Protein AF-A0A6P0IPW3-F1 (afdb_monomer_lite)

Secondary structure (DSSP, 8-state):
-PPPPTTSHHHHHHHHSSGGGHHHHHHHHHHHHSTT------EEEE--EE--SSTTSPPEE-SEEEEETTS-EEEE---SS--THHHHHHHHHHHHHHHTTSPTT--GGG-

pLDDT: mean 90.12, std 5.17, range [70.31, 96.38]

Sequence (111 aa):
MKFISPKTDFAFKKIFASQESKPILISFLNALVYHNQPLIEDLEIIDPYQSSPLPILKDSFLDVKAKLKDGSLVIIEMQVLQVESFARRVLYNAAKAYSLQLGKGEGYRYL

Foldseek 3Di:
DDDDDCLDLVNVLVCCQDQVNFVVNQQVCCVPVVVVDNPQPGKDWDFQWQDDPDPVDDTDGASTWIATPVRDIDTDHRDDDDDPCPVVVVVVSVVSVVVVQDDPPDDPVSD

Structure (mmCIF, N/CA/C/O backbone):
data_AF-A0A6P0IPW3-F1
#
_entry.id   AF-A0A6P0IPW3-F1
#
loop_
_atom_site.group_PDB
_atom_site.id
_atom_site.type_symbol
_atom_site.label_atom_id
_atom_site.label_alt_id
_atom_site.label_comp_id
_atom_site.label_asym_id
_atom_site.label_entity_id
_atom_site.label_seq_id
_atom_site.pdbx_PDB_ins_code
_atom_site.Cartn_x
_atom_site.Cartn_y
_atom_site.Cartn_z
_atom_site.occupancy
_atom_site.B_iso_or_equiv
_atom_site.auth_seq_id
_atom_site.auth_comp_id
_atom_site.auth_asym_id
_atom_site.auth_atom_id
_atom_site.pdbx_PDB_model_num
ATOM 1 N N . MET A 1 1 ? 15.055 11.498 -25.717 1.00 70.31 1 MET A N 1
ATOM 2 C CA . MET A 1 1 ? 15.130 11.535 -24.235 1.00 70.31 1 MET A CA 1
ATOM 3 C C . MET A 1 1 ? 14.995 10.112 -23.708 1.00 70.31 1 MET A C 1
ATOM 5 O O . MET A 1 1 ? 14.255 9.346 -24.312 1.00 70.31 1 MET A O 1
ATOM 9 N N . LYS A 1 2 ? 15.716 9.734 -22.643 1.00 85.25 2 LYS A N 1
ATOM 10 C CA . LYS A 1 2 ? 15.535 8.438 -21.964 1.00 85.25 2 LYS A CA 1
ATOM 11 C C . LYS A 1 2 ? 14.701 8.662 -20.705 1.00 85.25 2 LYS A C 1
ATOM 13 O O . LYS A 1 2 ? 15.091 9.468 -19.867 1.00 85.25 2 LYS A O 1
ATOM 18 N N . PHE A 1 3 ? 13.573 7.968 -20.593 1.00 88.88 3 PHE A N 1
ATOM 19 C CA . PHE A 1 3 ? 12.724 7.991 -19.402 1.00 88.88 3 PHE A CA 1
ATOM 20 C C . PHE A 1 3 ? 13.053 6.811 -18.490 1.00 88.88 3 PHE A C 1
ATOM 22 O O . PHE A 1 3 ? 13.454 5.744 -18.962 1.00 88.88 3 PHE A O 1
ATOM 29 N N . ILE A 1 4 ? 12.869 7.000 -17.185 1.00 90.88 4 ILE A N 1
ATOM 30 C CA . ILE A 1 4 ? 12.903 5.898 -16.226 1.00 90.88 4 ILE A CA 1
ATOM 31 C C . ILE A 1 4 ? 11.608 5.088 -16.338 1.00 90.88 4 ILE A C 1
ATOM 33 O O . ILE A 1 4 ? 10.525 5.645 -16.511 1.00 90.88 4 ILE A O 1
ATOM 37 N N . SER A 1 5 ? 11.711 3.763 -16.249 1.00 91.38 5 SER A N 1
ATOM 38 C CA . SER A 1 5 ? 10.527 2.905 -16.240 1.00 91.38 5 SER A CA 1
ATOM 39 C C . SER A 1 5 ? 9.759 3.076 -14.920 1.00 91.38 5 SER A C 1
ATOM 41 O O . SER A 1 5 ? 10.376 2.941 -13.858 1.00 91.38 5 SER A O 1
ATOM 43 N N . PRO A 1 6 ? 8.426 3.283 -14.949 1.00 91.38 6 PRO A N 1
ATOM 44 C CA . PRO A 1 6 ? 7.599 3.397 -13.742 1.00 91.38 6 PRO A CA 1
ATOM 45 C C . PRO A 1 6 ? 7.519 2.089 -12.942 1.00 91.38 6 PRO A C 1
ATOM 47 O O . PRO A 1 6 ? 7.052 2.091 -11.813 1.00 91.38 6 PRO A O 1
ATOM 50 N N . LYS A 1 7 ? 7.984 0.969 -13.514 1.00 91.19 7 LYS A N 1
ATOM 51 C CA . LYS A 1 7 ? 8.081 -0.330 -12.833 1.00 91.19 7 LYS A CA 1
ATOM 52 C C . LYS A 1 7 ? 9.299 -0.434 -11.910 1.00 91.19 7 LYS A C 1
ATOM 54 O O . LYS A 1 7 ? 9.431 -1.411 -11.186 1.00 91.19 7 LYS A O 1
ATOM 59 N N . THR A 1 8 ? 10.226 0.522 -11.978 1.00 91.19 8 THR A N 1
ATOM 60 C CA . THR A 1 8 ? 11.354 0.574 -11.040 1.00 91.19 8 THR A CA 1
ATOM 61 C C . THR A 1 8 ? 10.886 1.088 -9.686 1.00 91.19 8 THR A C 1
ATOM 63 O O . THR A 1 8 ? 10.040 1.975 -9.630 1.00 91.19 8 THR A O 1
ATOM 66 N N . ASP A 1 9 ? 11.478 0.564 -8.612 1.00 87.25 9 ASP A N 1
ATOM 67 C CA . ASP A 1 9 ? 11.148 0.926 -7.227 1.00 87.25 9 ASP A CA 1
ATOM 68 C C . ASP A 1 9 ? 11.108 2.450 -7.012 1.00 87.25 9 ASP A C 1
ATOM 70 O O . ASP A 1 9 ? 10.100 3.014 -6.588 1.00 87.25 9 ASP A O 1
ATOM 74 N N . PHE A 1 10 ? 12.179 3.133 -7.423 1.00 89.44 10 PHE A N 1
ATOM 75 C CA . PHE A 1 10 ? 12.309 4.580 -7.287 1.00 89.44 10 PHE A CA 1
ATOM 76 C C . PHE A 1 10 ? 11.227 5.350 -8.054 1.00 89.44 10 PHE A C 1
ATOM 78 O O . PHE A 1 10 ? 10.599 6.253 -7.500 1.00 89.44 10 PHE A O 1
ATOM 85 N N . ALA A 1 11 ? 10.998 5.012 -9.328 1.00 92.75 11 ALA A N 1
ATOM 86 C CA . ALA A 1 11 ? 10.012 5.719 -10.140 1.00 92.75 11 ALA A CA 1
ATOM 87 C C . ALA A 1 11 ? 8.591 5.468 -9.634 1.00 92.75 11 ALA A C 1
ATOM 89 O O . ALA A 1 11 ? 7.805 6.408 -9.555 1.00 92.75 11 ALA A O 1
ATOM 90 N N . PHE A 1 12 ? 8.283 4.228 -9.249 1.00 93.94 12 PHE A N 1
ATOM 91 C CA . PHE A 1 12 ? 6.986 3.868 -8.693 1.00 93.94 12 PHE A CA 1
ATOM 92 C C . PHE A 1 12 ? 6.685 4.694 -7.440 1.00 93.94 12 PHE A C 1
ATOM 94 O O . PHE A 1 12 ? 5.673 5.394 -7.388 1.00 93.94 12 PHE A O 1
ATOM 101 N N . LYS A 1 13 ? 7.615 4.714 -6.477 1.00 92.06 13 LYS A N 1
ATOM 102 C CA . LYS A 1 13 ? 7.480 5.516 -5.253 1.00 92.06 13 LYS A CA 1
ATOM 103 C C . LYS A 1 13 ? 7.364 7.005 -5.553 1.00 92.06 13 LYS A C 1
ATOM 105 O O . LYS A 1 13 ? 6.522 7.684 -4.977 1.00 92.06 13 LYS A O 1
ATOM 110 N N . LYS A 1 14 ? 8.146 7.529 -6.499 1.00 91.50 14 LYS A N 1
ATOM 111 C CA . LYS A 1 14 ? 8.066 8.947 -6.874 1.00 91.50 14 LYS A CA 1
ATOM 112 C C . LYS A 1 14 ? 6.706 9.322 -7.471 1.00 91.50 14 LYS A C 1
ATOM 114 O O . LYS A 1 14 ? 6.238 10.431 -7.235 1.00 91.50 14 LYS A O 1
ATOM 119 N N . ILE A 1 15 ? 6.093 8.419 -8.236 1.00 93.81 15 ILE A N 1
ATOM 120 C CA . ILE A 1 15 ? 4.804 8.657 -8.896 1.00 93.81 15 ILE A CA 1
ATOM 121 C C . ILE A 1 15 ? 3.637 8.469 -7.929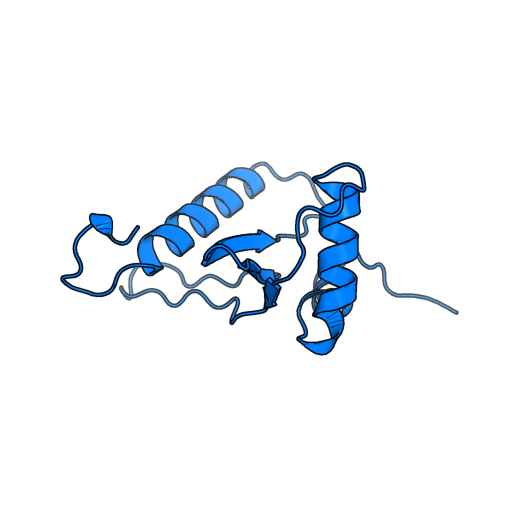 1.00 93.81 15 ILE A C 1
ATOM 123 O O . ILE A 1 15 ? 2.673 9.216 -8.054 1.00 93.81 15 ILE A O 1
ATOM 127 N N . PHE A 1 16 ? 3.712 7.517 -6.992 1.00 95.25 16 PHE A N 1
ATOM 128 C CA . PHE A 1 16 ? 2.553 7.054 -6.217 1.00 95.25 16 PHE A CA 1
ATOM 129 C C . PHE A 1 16 ? 2.660 7.200 -4.690 1.00 95.25 16 PHE A C 1
ATOM 131 O O . PHE A 1 16 ? 1.633 7.123 -4.024 1.00 95.25 16 PHE A O 1
ATOM 138 N N . ALA A 1 17 ? 3.850 7.405 -4.116 1.00 92.19 17 ALA A N 1
ATOM 139 C CA . ALA A 1 17 ? 4.066 7.367 -2.660 1.00 92.19 17 ALA A CA 1
ATOM 140 C C . ALA A 1 17 ? 4.119 8.749 -1.981 1.00 92.19 17 ALA A C 1
ATOM 142 O O . ALA A 1 17 ? 4.435 8.835 -0.797 1.00 92.19 17 ALA A O 1
ATOM 143 N N . SER A 1 18 ? 3.855 9.841 -2.706 1.00 91.88 18 SER A N 1
ATOM 144 C CA . SER A 1 18 ? 3.848 11.199 -2.142 1.00 91.88 18 SER A CA 1
ATOM 145 C C . SER A 1 18 ? 2.425 11.713 -1.927 1.00 91.88 18 SER A C 1
ATOM 147 O O . SER A 1 18 ? 1.523 11.332 -2.664 1.00 91.88 18 SER A O 1
ATOM 149 N N . GLN A 1 19 ? 2.209 12.628 -0.978 1.00 90.69 19 GLN A N 1
ATOM 150 C CA . GLN A 1 19 ? 0.876 13.222 -0.770 1.00 90.69 19 GLN A CA 1
ATOM 151 C C . GLN A 1 19 ? 0.338 13.918 -2.027 1.00 90.69 19 GLN A C 1
ATOM 153 O O . GLN A 1 19 ? -0.841 13.811 -2.348 1.00 90.69 19 GLN A O 1
ATOM 158 N N . GLU A 1 20 ? 1.218 14.574 -2.784 1.00 91.12 20 GLU A N 1
ATOM 159 C CA . GLU A 1 20 ? 0.886 15.232 -4.055 1.00 91.12 20 GLU A CA 1
ATOM 160 C C . GLU A 1 20 ? 0.430 14.226 -5.126 1.00 91.12 20 GLU A C 1
ATOM 162 O O . GLU A 1 20 ? -0.350 14.557 -6.018 1.00 91.12 20 GLU A O 1
ATOM 167 N N . SER A 1 21 ? 0.869 12.970 -5.010 1.00 91.81 21 SER A N 1
ATOM 168 C CA . SER A 1 21 ? 0.519 11.865 -5.904 1.00 91.81 21 SER A CA 1
ATOM 169 C C . SER A 1 21 ? -0.856 11.255 -5.639 1.00 91.81 21 SER A C 1
ATOM 171 O O . SER A 1 21 ? -1.299 10.410 -6.420 1.00 91.81 21 SER A O 1
ATOM 173 N N . LYS A 1 22 ? -1.543 11.646 -4.560 1.00 94.56 22 LYS A N 1
ATOM 174 C CA . LYS A 1 22 ? -2.828 11.063 -4.146 1.00 94.56 22 LYS A CA 1
ATOM 175 C C . LYS A 1 22 ? -3.859 10.963 -5.288 1.00 94.56 22 LYS A C 1
ATOM 177 O O . LYS A 1 22 ? -4.373 9.862 -5.492 1.00 94.56 22 LYS A O 1
ATOM 182 N N . PRO A 1 23 ? -4.129 12.013 -6.094 1.00 95.44 23 PRO A N 1
ATOM 183 C CA . PRO A 1 23 ? -5.089 11.911 -7.199 1.00 95.44 23 PRO A CA 1
ATOM 184 C C . PRO A 1 23 ? -4.683 10.876 -8.259 1.00 95.44 23 PRO A C 1
ATOM 186 O O . PRO A 1 23 ? -5.530 10.174 -8.813 1.00 95.44 23 PRO A O 1
ATOM 189 N N . ILE A 1 24 ? -3.377 10.752 -8.519 1.00 95.44 24 ILE A N 1
ATOM 190 C CA . ILE A 1 24 ? -2.820 9.801 -9.488 1.00 95.44 24 ILE A CA 1
ATOM 191 C C . ILE A 1 24 ? -2.982 8.370 -8.967 1.00 95.44 24 ILE A C 1
ATOM 193 O O . ILE A 1 24 ? -3.398 7.491 -9.721 1.00 95.44 24 ILE A O 1
ATOM 197 N N . LEU A 1 25 ? -2.702 8.138 -7.681 1.00 95.69 25 LEU A N 1
ATOM 198 C CA . LEU A 1 25 ? -2.863 6.827 -7.054 1.00 95.69 25 LEU A CA 1
ATOM 199 C C . LEU A 1 25 ? -4.328 6.374 -7.045 1.00 95.69 25 LEU A C 1
ATOM 201 O O . LEU A 1 25 ? -4.607 5.238 -7.421 1.00 95.69 25 LEU A O 1
ATOM 205 N N . ILE A 1 26 ? -5.260 7.260 -6.679 1.00 96.19 26 ILE A N 1
ATOM 206 C CA . ILE A 1 26 ? -6.702 6.963 -6.698 1.00 96.19 26 ILE A CA 1
ATOM 207 C C . ILE A 1 26 ? -7.142 6.545 -8.105 1.00 96.19 26 ILE A C 1
ATOM 209 O O . ILE A 1 26 ? -7.746 5.485 -8.280 1.00 96.19 26 ILE A O 1
ATOM 213 N N . SER A 1 27 ? -6.798 7.353 -9.112 1.00 96.25 27 SER A N 1
ATOM 214 C CA . SER A 1 27 ? -7.125 7.069 -10.513 1.00 96.25 27 SER A CA 1
ATOM 215 C C . SER A 1 27 ? -6.553 5.721 -10.965 1.00 96.25 27 SER A C 1
ATOM 217 O O . SER A 1 27 ? -7.267 4.895 -11.534 1.00 96.25 27 SER A O 1
ATOM 219 N N . PHE A 1 28 ? -5.288 5.450 -10.633 1.00 95.44 28 PHE A N 1
ATOM 220 C CA . PHE A 1 28 ? -4.616 4.201 -10.981 1.00 95.44 28 PHE A CA 1
ATOM 221 C C . PHE A 1 28 ? -5.278 2.967 -10.351 1.00 95.44 28 PHE A C 1
ATOM 223 O O . PHE A 1 28 ? -5.502 1.975 -11.046 1.00 95.44 28 PHE A O 1
ATOM 230 N N . LEU A 1 29 ? -5.625 3.018 -9.062 1.00 95.06 29 LEU A N 1
ATOM 231 C CA . LEU A 1 29 ? -6.254 1.893 -8.362 1.00 95.06 29 LEU A CA 1
ATOM 232 C C . LEU A 1 29 ? -7.685 1.636 -8.848 1.00 95.06 29 LEU A C 1
ATOM 234 O O . LEU A 1 29 ? -8.040 0.483 -9.092 1.00 95.06 29 LEU A O 1
ATOM 238 N N . ASN A 1 30 ? -8.478 2.691 -9.059 1.00 96.19 30 ASN A N 1
ATOM 239 C CA . ASN A 1 30 ? -9.815 2.572 -9.647 1.00 96.19 30 ASN A CA 1
ATOM 240 C C . ASN A 1 30 ? -9.771 1.962 -11.053 1.00 96.19 30 ASN A C 1
ATOM 242 O O . ASN A 1 30 ? -10.576 1.087 -11.376 1.00 96.19 30 ASN A O 1
ATOM 246 N N . ALA A 1 31 ? -8.795 2.356 -11.871 1.00 96.38 31 ALA A N 1
ATOM 247 C CA . ALA A 1 31 ? -8.608 1.782 -13.197 1.00 96.38 31 ALA A CA 1
ATOM 248 C C . ALA A 1 31 ? -8.215 0.299 -13.150 1.00 96.38 31 ALA A C 1
ATOM 250 O O . ALA A 1 31 ? -8.798 -0.519 -13.865 1.00 96.38 31 ALA A O 1
ATOM 251 N N . LEU A 1 32 ? -7.235 -0.049 -12.311 1.00 94.25 32 LEU A N 1
ATOM 252 C CA . LEU A 1 32 ? -6.616 -1.373 -12.314 1.00 94.25 32 LEU A CA 1
ATOM 253 C C . LEU A 1 32 ? -7.426 -2.429 -11.551 1.00 94.25 32 LEU A C 1
ATOM 255 O O . LEU A 1 32 ? -7.578 -3.544 -12.041 1.00 94.25 32 LEU A O 1
ATOM 259 N N . VAL A 1 33 ? -7.911 -2.097 -10.353 1.00 93.75 33 VAL A N 1
ATOM 260 C CA . VAL A 1 33 ? -8.580 -3.050 -9.449 1.00 93.75 33 VAL A CA 1
ATOM 261 C C . VAL A 1 33 ? -10.084 -3.077 -9.695 1.00 93.75 33 VAL A C 1
ATOM 2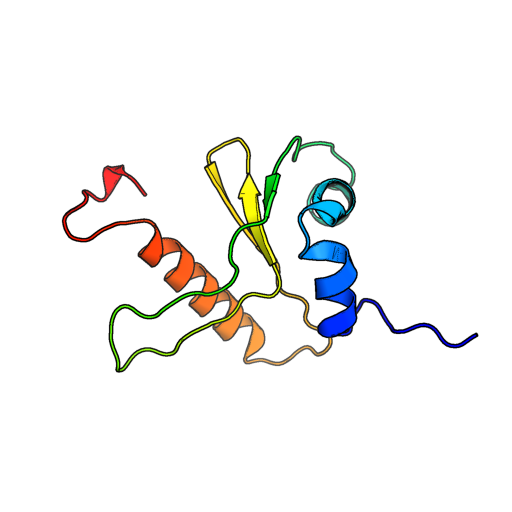63 O O . VAL A 1 33 ? -10.701 -4.137 -9.647 1.00 93.75 33 VAL A O 1
ATOM 266 N N . TYR A 1 34 ? -10.669 -1.915 -9.987 1.00 94.06 34 TYR A N 1
ATOM 267 C CA . TYR A 1 34 ? -12.118 -1.736 -10.069 1.00 94.06 34 TYR A CA 1
ATOM 268 C C . TYR A 1 34 ? -12.613 -1.474 -11.493 1.00 94.06 34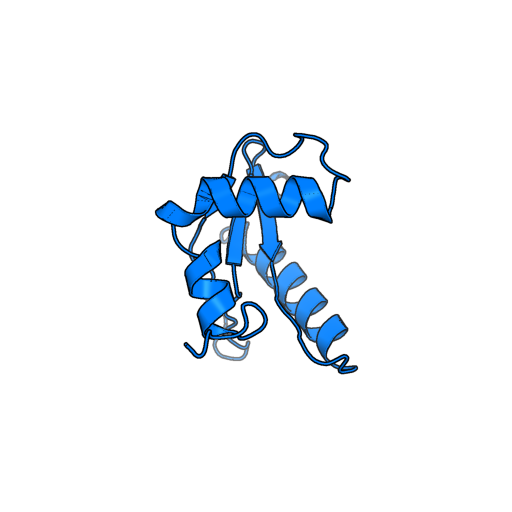 TYR A C 1
ATOM 270 O O . TYR A 1 34 ? -13.723 -0.986 -11.681 1.00 94.06 34 TYR A O 1
ATOM 278 N N . HIS A 1 35 ? -11.810 -1.801 -12.512 1.00 95.00 35 HIS A N 1
ATOM 279 C CA . HIS A 1 35 ? -12.191 -1.692 -13.924 1.00 95.00 35 HIS A CA 1
ATOM 280 C C . HIS A 1 35 ? -12.751 -0.304 -14.303 1.00 95.00 35 HIS A C 1
ATOM 282 O O . HIS A 1 35 ? -13.788 -0.203 -14.959 1.00 95.00 35 HIS A O 1
ATOM 288 N N . ASN A 1 36 ? -12.065 0.765 -13.882 1.00 93.69 36 ASN A N 1
ATOM 289 C CA . ASN A 1 36 ? -12.463 2.175 -14.037 1.00 93.69 36 ASN A CA 1
ATOM 290 C C . ASN A 1 36 ? -13.715 2.607 -13.250 1.00 93.69 36 ASN A C 1
ATOM 292 O O . ASN A 1 36 ? -14.198 3.723 -13.452 1.00 93.69 36 ASN A O 1
ATOM 296 N N . GLN A 1 37 ? -14.235 1.793 -12.329 1.00 95.00 37 GLN A N 1
ATOM 297 C CA . GLN A 1 37 ? -15.285 2.251 -11.419 1.00 95.00 37 GLN A CA 1
ATOM 298 C C . GLN A 1 37 ? -14.693 3.168 -10.333 1.00 95.00 37 GLN A C 1
ATOM 300 O O . GLN A 1 37 ? -13.672 2.822 -9.734 1.00 95.00 37 GLN A O 1
ATOM 305 N N . PRO A 1 38 ? -15.314 4.327 -10.045 1.00 92.31 38 PRO A N 1
ATOM 306 C CA . PRO A 1 38 ? -14.799 5.302 -9.084 1.00 92.31 38 PRO A CA 1
ATOM 307 C C . PRO A 1 38 ? -15.142 4.905 -7.637 1.00 92.31 38 PRO A C 1
ATOM 309 O O . PRO A 1 38 ? -15.884 5.608 -6.959 1.00 92.31 38 PRO A O 1
ATOM 312 N N . LEU A 1 39 ? -14.643 3.756 -7.170 1.00 93.62 39 LEU A N 1
ATOM 313 C CA . LEU A 1 39 ? -14.951 3.237 -5.828 1.00 93.62 39 LEU A CA 1
ATOM 314 C C . LEU A 1 39 ? -14.078 3.855 -4.733 1.00 93.62 39 LEU A C 1
ATOM 316 O O . LEU A 1 39 ? -14.555 4.123 -3.633 1.00 93.62 39 LEU A O 1
ATOM 320 N N . ILE A 1 40 ? -12.803 4.113 -5.023 1.00 94.94 40 ILE A N 1
ATOM 321 C CA . ILE A 1 40 ? -11.951 4.899 -4.134 1.00 94.94 40 ILE A CA 1
ATOM 322 C C . ILE A 1 40 ? -12.236 6.373 -4.415 1.00 94.94 40 ILE A C 1
ATOM 324 O O . ILE A 1 40 ? -11.773 6.914 -5.418 1.00 94.94 40 ILE A O 1
ATOM 328 N N . GLU A 1 41 ? -13.003 7.011 -3.535 1.00 92.69 41 GLU A N 1
ATOM 329 C CA . GLU A 1 41 ? -13.234 8.462 -3.567 1.00 92.69 41 GLU A CA 1
ATOM 330 C C . GLU A 1 41 ? -12.049 9.232 -2.985 1.00 92.69 41 GLU A C 1
ATOM 332 O O . GLU A 1 41 ? -11.687 10.297 -3.478 1.00 92.69 41 GLU A O 1
ATOM 337 N N . ASP A 1 42 ? -11.465 8.689 -1.914 1.00 94.81 42 ASP A N 1
ATOM 338 C CA . ASP A 1 42 ? -10.398 9.334 -1.169 1.00 94.81 42 ASP A CA 1
ATOM 339 C C . ASP A 1 42 ? -9.490 8.317 -0.474 1.00 94.81 42 ASP A C 1
ATOM 341 O O . ASP A 1 42 ? -9.928 7.233 -0.071 1.00 94.81 42 ASP A O 1
ATOM 345 N N . LEU A 1 43 ? -8.221 8.693 -0.317 1.00 95.31 43 LEU A N 1
ATOM 346 C CA . LEU A 1 43 ? -7.244 7.964 0.485 1.00 95.31 43 LEU A CA 1
ATOM 347 C C . LEU A 1 43 ? -6.239 8.921 1.129 1.00 95.31 43 LEU A C 1
ATOM 349 O O . LEU A 1 43 ? -5.957 9.997 0.603 1.00 95.31 43 LEU A O 1
ATOM 353 N N . GLU A 1 44 ? -5.657 8.509 2.242 1.00 95.88 44 GLU A N 1
ATOM 354 C CA . GLU A 1 44 ? -4.503 9.144 2.869 1.00 95.88 44 GLU A CA 1
ATOM 355 C C . GLU A 1 44 ? -3.287 8.245 2.655 1.00 95.88 44 GLU A C 1
ATOM 357 O O . GLU A 1 44 ? -3.313 7.079 3.045 1.00 95.88 44 GLU A O 1
ATOM 362 N N . ILE A 1 45 ? -2.223 8.758 2.034 1.00 95.75 45 ILE A N 1
ATOM 363 C CA . ILE A 1 45 ? -0.948 8.032 1.985 1.00 95.75 45 ILE A CA 1
ATOM 364 C C . ILE A 1 45 ? -0.311 8.171 3.367 1.00 95.75 45 ILE A C 1
ATOM 366 O O . ILE A 1 45 ? -0.198 9.274 3.889 1.00 95.75 45 ILE A O 1
ATOM 370 N N . ILE A 1 46 ? 0.088 7.069 3.982 1.00 94.81 46 ILE A N 1
ATOM 371 C CA . ILE A 1 46 ? 0.637 7.053 5.343 1.00 94.81 46 ILE A CA 1
ATOM 372 C C . ILE A 1 46 ? 2.027 6.426 5.341 1.00 94.81 46 ILE A C 1
ATOM 374 O O . ILE A 1 46 ? 2.447 5.845 4.340 1.00 94.81 46 ILE A O 1
ATOM 378 N N . ASP A 1 47 ? 2.742 6.545 6.463 1.00 92.50 47 ASP A N 1
ATOM 379 C CA . ASP A 1 47 ? 4.099 6.011 6.593 1.00 92.50 47 ASP A CA 1
ATOM 380 C C . ASP A 1 47 ? 4.135 4.510 6.222 1.00 92.50 47 ASP A C 1
ATOM 382 O O . ASP A 1 47 ? 3.449 3.694 6.859 1.00 92.50 47 ASP A O 1
ATOM 386 N N . PRO A 1 48 ? 4.890 4.128 5.173 1.00 92.69 48 PRO A N 1
ATOM 387 C CA . PRO A 1 48 ? 5.017 2.738 4.754 1.00 92.69 48 PRO A CA 1
ATOM 388 C C . PRO A 1 48 ? 5.924 1.912 5.674 1.00 92.69 48 PRO A C 1
ATOM 390 O O . PRO A 1 48 ? 5.999 0.688 5.504 1.00 92.69 48 PRO A O 1
ATOM 393 N N . TYR A 1 49 ? 6.623 2.541 6.622 1.00 91.94 49 TYR A N 1
ATOM 394 C CA . TYR A 1 49 ? 7.467 1.846 7.578 1.00 91.94 49 TYR A CA 1
ATOM 395 C C . TYR A 1 49 ? 6.629 1.032 8.569 1.00 91.94 49 TYR A C 1
ATOM 397 O O . TYR A 1 49 ? 5.669 1.504 9.181 1.00 91.94 49 TYR A O 1
ATOM 405 N N . GLN A 1 50 ? 7.000 -0.233 8.729 1.00 87.31 50 GLN A N 1
ATOM 406 C CA . GLN A 1 50 ? 6.394 -1.150 9.681 1.00 87.31 50 GLN A CA 1
ATOM 407 C C . GLN A 1 50 ? 7.445 -1.534 10.719 1.00 87.31 50 GLN A C 1
ATOM 409 O O . GLN A 1 50 ? 8.111 -2.570 10.593 1.00 87.31 50 GLN A O 1
ATOM 414 N N . SER A 1 51 ? 7.570 -0.703 11.752 1.00 86.12 51 SER A N 1
ATOM 415 C CA . SER A 1 51 ? 8.419 -0.978 12.910 1.00 86.12 51 SER A CA 1
ATOM 416 C C . SER A 1 51 ? 8.002 -2.277 13.581 1.00 86.12 51 SER A C 1
ATOM 418 O O . SER A 1 51 ? 6.817 -2.523 13.833 1.00 86.12 51 SER A O 1
ATOM 420 N N . SER A 1 52 ? 8.976 -3.115 13.889 1.00 79.75 52 SER A N 1
ATOM 421 C CA . SER A 1 52 ? 8.753 -4.294 14.699 1.00 79.75 52 SER A CA 1
ATOM 422 C C . SER A 1 52 ? 8.684 -3.933 16.191 1.00 79.75 52 SER A C 1
ATOM 424 O O . SER A 1 52 ? 9.591 -3.276 16.701 1.00 79.75 52 SER A O 1
ATOM 426 N N . PRO A 1 53 ? 7.668 -4.402 16.938 1.00 76.12 53 PRO A N 1
ATOM 427 C CA . PRO A 1 53 ? 7.617 -4.217 18.388 1.00 76.12 53 PRO A CA 1
ATOM 428 C C . PRO A 1 53 ? 8.596 -5.136 19.136 1.00 76.12 53 PRO A C 1
ATOM 430 O O . PRO A 1 53 ? 8.869 -4.915 20.314 1.00 76.12 53 PRO A O 1
ATOM 433 N N . LEU A 1 54 ? 9.109 -6.184 18.476 1.00 79.12 54 LEU A N 1
ATOM 434 C CA . LEU A 1 54 ? 10.039 -7.154 19.053 1.00 79.12 54 LEU A CA 1
ATOM 435 C C . LEU A 1 54 ? 11.377 -7.126 18.295 1.00 79.12 54 LEU A C 1
ATOM 437 O O . LEU A 1 54 ? 11.360 -7.268 17.071 1.00 79.12 54 LEU A O 1
ATOM 441 N N . PRO A 1 55 ? 12.533 -7.066 18.986 1.00 75.94 55 PRO A N 1
ATOM 442 C CA . PRO A 1 55 ? 13.853 -7.009 18.345 1.00 75.94 55 PRO A CA 1
ATOM 443 C C . PRO A 1 55 ? 14.182 -8.190 17.421 1.00 75.94 55 PRO A C 1
ATOM 445 O O . PRO A 1 55 ? 15.025 -8.072 16.542 1.00 75.94 55 PRO A O 1
ATOM 448 N N . ILE A 1 56 ? 13.542 -9.346 17.632 1.00 80.44 56 ILE A N 1
ATOM 449 C CA . ILE A 1 56 ? 13.804 -10.572 16.863 1.00 80.44 56 ILE A CA 1
ATOM 450 C C . ILE A 1 56 ? 13.048 -10.612 15.528 1.00 80.44 56 ILE A C 1
ATOM 452 O O . ILE A 1 56 ? 13.356 -11.419 14.652 1.00 80.44 56 ILE A O 1
ATOM 456 N N . LEU A 1 57 ? 12.021 -9.773 15.391 1.00 81.69 57 LEU A N 1
ATOM 457 C CA . LEU A 1 57 ? 11.170 -9.702 14.214 1.00 81.69 57 LEU A CA 1
ATOM 458 C C . LEU A 1 57 ? 11.706 -8.631 13.258 1.00 81.69 57 LEU A C 1
ATOM 460 O O . LEU A 1 57 ? 12.197 -7.586 13.671 1.00 81.69 57 LEU A O 1
ATOM 464 N N . LYS A 1 58 ? 11.605 -8.907 11.958 1.00 81.31 58 LYS A N 1
ATOM 465 C CA . LYS A 1 58 ? 12.172 -8.067 10.903 1.00 81.31 58 LYS A CA 1
ATOM 466 C C . LYS A 1 58 ? 11.357 -6.785 10.712 1.00 81.31 58 LYS A C 1
ATOM 468 O O . LYS A 1 58 ? 10.132 -6.856 10.606 1.00 81.31 58 LYS A O 1
ATOM 473 N N . ASP A 1 59 ? 12.022 -5.643 10.555 1.00 86.31 59 ASP A N 1
ATOM 474 C CA . ASP A 1 59 ? 11.392 -4.427 10.032 1.00 86.31 59 ASP A CA 1
ATOM 475 C C . ASP A 1 59 ? 11.050 -4.574 8.544 1.00 86.31 59 ASP A C 1
ATOM 477 O O . ASP A 1 59 ? 11.752 -5.232 7.769 1.00 86.31 59 ASP A O 1
ATOM 481 N N . SER A 1 60 ? 9.938 -3.977 8.130 1.00 86.81 60 SER A N 1
ATOM 482 C CA . SER A 1 60 ? 9.497 -4.009 6.735 1.00 86.81 60 SER A CA 1
ATOM 483 C C . SER A 1 60 ? 9.120 -2.614 6.273 1.00 86.81 60 SER A C 1
ATOM 485 O O . SER A 1 60 ? 8.701 -1.770 7.060 1.00 86.81 60 SER A O 1
ATOM 487 N N . PHE A 1 61 ? 9.320 -2.370 4.985 1.00 90.00 61 PHE A N 1
ATOM 488 C CA . PHE A 1 61 ? 9.018 -1.105 4.340 1.00 90.00 61 PHE A CA 1
ATOM 489 C C . PHE A 1 61 ? 8.202 -1.418 3.094 1.00 90.00 61 PHE A C 1
ATOM 491 O O . PHE A 1 61 ? 8.663 -2.175 2.237 1.00 90.00 61 PHE A O 1
ATOM 498 N N . LEU A 1 62 ? 6.981 -0.898 3.053 1.00 92.62 62 LEU A N 1
ATOM 499 C CA . LEU A 1 62 ? 6.054 -1.078 1.938 1.00 92.62 62 LEU A CA 1
ATOM 500 C C . LEU A 1 62 ? 6.389 -0.085 0.815 1.00 92.62 62 LEU A C 1
ATOM 502 O O . LEU A 1 62 ? 7.013 0.947 1.065 1.00 92.62 62 LEU A O 1
ATOM 506 N N . ASP A 1 63 ? 5.965 -0.349 -0.421 1.00 92.81 63 ASP A N 1
ATOM 507 C CA . ASP A 1 63 ? 6.160 0.645 -1.485 1.00 92.81 63 ASP A CA 1
ATOM 508 C C . ASP A 1 63 ? 5.215 1.832 -1.317 1.00 92.81 63 ASP A C 1
ATOM 510 O O . ASP A 1 63 ? 5.645 2.985 -1.376 1.00 92.81 63 ASP A O 1
ATOM 514 N N . VAL A 1 64 ? 3.937 1.540 -1.067 1.00 94.88 64 VAL A N 1
ATOM 515 C CA . VAL A 1 64 ? 2.931 2.523 -0.664 1.00 94.88 64 VAL A CA 1
ATOM 516 C C . VAL A 1 64 ? 2.001 1.889 0.364 1.00 94.88 64 VAL A C 1
ATOM 518 O O . VAL A 1 64 ? 1.547 0.753 0.209 1.00 94.88 64 VAL A O 1
ATOM 521 N N . LYS A 1 65 ? 1.679 2.654 1.404 1.00 95.12 65 LYS A N 1
ATOM 522 C CA . LYS A 1 65 ? 0.640 2.329 2.376 1.00 95.12 65 LYS A CA 1
ATOM 523 C C . LYS A 1 65 ? -0.372 3.464 2.377 1.00 95.12 65 LYS A C 1
ATOM 525 O O . LYS A 1 65 ? 0.015 4.630 2.421 1.00 95.12 65 LYS A O 1
ATOM 530 N N . ALA A 1 66 ? -1.651 3.128 2.316 1.00 95.56 66 ALA A N 1
ATOM 531 C CA . ALA A 1 66 ? -2.718 4.110 2.311 1.00 95.56 66 ALA A CA 1
ATOM 532 C C . ALA A 1 66 ? -3.866 3.696 3.231 1.00 95.56 66 ALA A C 1
ATOM 534 O O . ALA A 1 66 ? -4.090 2.509 3.466 1.00 95.56 66 ALA A O 1
ATOM 535 N N . LYS A 1 67 ? -4.600 4.683 3.733 1.00 95.12 67 LYS A N 1
ATOM 536 C CA . LYS A 1 67 ? -5.846 4.501 4.471 1.00 95.12 67 LYS A CA 1
ATOM 537 C C . LYS A 1 67 ? -6.994 5.059 3.641 1.00 95.12 67 LYS A C 1
ATOM 539 O O . LYS A 1 67 ? -6.937 6.208 3.212 1.00 95.12 67 LYS A O 1
ATOM 544 N N . LEU A 1 68 ? -8.007 4.246 3.381 1.00 94.56 68 LEU A N 1
ATOM 545 C CA . LEU A 1 68 ? -9.210 4.671 2.672 1.00 94.56 68 LEU A CA 1
ATOM 546 C C . LEU A 1 68 ? -10.154 5.440 3.605 1.00 94.56 68 LEU A C 1
ATOM 548 O O . LEU A 1 68 ? -10.022 5.407 4.831 1.00 94.56 68 LEU A O 1
ATOM 552 N N . LYS A 1 69 ? -11.144 6.108 3.010 1.00 92.75 69 LYS A N 1
ATOM 553 C CA . LYS A 1 69 ? -12.176 6.880 3.722 1.00 92.75 69 LYS A CA 1
ATOM 554 C C . LYS A 1 69 ? -12.977 6.056 4.741 1.00 92.75 69 LYS A C 1
ATOM 556 O O . LYS A 1 69 ? -13.383 6.592 5.767 1.00 92.75 69 LYS A O 1
ATOM 561 N N . ASP A 1 70 ? -13.197 4.772 4.469 1.00 90.25 70 ASP A N 1
ATOM 562 C CA . ASP A 1 70 ? -13.899 3.834 5.359 1.00 90.25 70 ASP A CA 1
ATOM 563 C C . ASP A 1 70 ? -13.020 3.313 6.514 1.00 90.25 70 ASP A C 1
ATOM 565 O O . ASP A 1 70 ? -13.498 2.585 7.380 1.00 90.25 70 ASP A O 1
ATOM 569 N N . GLY A 1 71 ? -11.742 3.701 6.547 1.00 90.06 71 GLY A N 1
ATOM 570 C CA . GLY A 1 71 ? -10.762 3.256 7.531 1.00 90.06 71 GLY A CA 1
ATOM 571 C C . GLY A 1 71 ? -9.911 2.067 7.085 1.00 90.06 71 GLY A C 1
ATOM 572 O O . GLY A 1 71 ? -8.902 1.796 7.739 1.00 90.06 71 GLY A O 1
ATOM 573 N N . 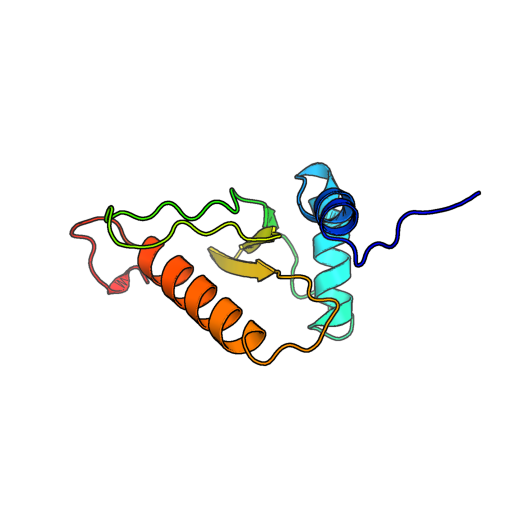SER A 1 72 ? -10.252 1.413 5.971 1.00 90.44 72 SER A N 1
ATOM 574 C CA . SER A 1 72 ? -9.527 0.253 5.451 1.00 90.44 72 SER A CA 1
ATOM 575 C C . SER A 1 72 ? -8.081 0.604 5.098 1.00 90.44 72 SER A C 1
ATOM 577 O O . SER A 1 72 ? -7.805 1.606 4.432 1.00 90.44 72 SER A O 1
ATOM 579 N N . LEU A 1 73 ? -7.138 -0.245 5.511 1.00 92.69 73 LEU A N 1
ATOM 580 C CA . LEU A 1 73 ? -5.734 -0.124 5.124 1.00 92.69 73 LEU A CA 1
ATOM 581 C C . LEU A 1 73 ? -5.475 -0.841 3.799 1.00 92.69 73 LEU A C 1
ATOM 583 O O . LEU A 1 73 ? -5.771 -2.025 3.646 1.00 92.69 73 LEU A O 1
ATOM 587 N N . VAL A 1 74 ? -4.852 -0.132 2.864 1.00 92.94 74 VAL A N 1
ATOM 588 C CA . VAL A 1 74 ? -4.430 -0.655 1.565 1.00 92.94 74 VAL A CA 1
ATOM 589 C C . VAL A 1 74 ? -2.911 -0.634 1.492 1.00 92.94 74 VAL A C 1
ATOM 591 O O . VAL A 1 74 ? -2.259 0.368 1.790 1.00 92.94 74 VAL A O 1
ATOM 594 N N . ILE A 1 75 ? -2.349 -1.762 1.078 1.00 94.00 75 ILE A N 1
ATOM 595 C CA . ILE A 1 75 ? -0.917 -1.945 0.864 1.00 94.00 75 ILE A CA 1
ATOM 596 C C . ILE A 1 75 ? -0.713 -2.164 -0.627 1.00 94.00 75 ILE A C 1
ATOM 598 O O . ILE A 1 75 ? -1.333 -3.058 -1.206 1.00 94.00 75 ILE A O 1
ATOM 602 N N . ILE A 1 76 ? 0.150 -1.359 -1.242 1.00 93.31 76 ILE A N 1
ATOM 603 C CA . ILE A 1 76 ? 0.489 -1.475 -2.658 1.00 93.31 76 ILE A CA 1
ATOM 604 C C . ILE A 1 76 ? 1.972 -1.813 -2.776 1.00 93.31 76 ILE A C 1
ATOM 606 O O . ILE A 1 76 ? 2.823 -1.134 -2.205 1.00 93.31 76 ILE A O 1
ATOM 610 N N . GLU A 1 77 ? 2.261 -2.868 -3.531 1.00 91.12 77 GLU A N 1
ATOM 611 C CA . GLU A 1 77 ? 3.597 -3.430 -3.737 1.00 91.12 77 GLU A CA 1
ATOM 612 C C . GLU A 1 77 ? 3.827 -3.608 -5.242 1.00 91.12 77 GLU A C 1
ATOM 614 O O . GLU A 1 77 ? 3.018 -4.245 -5.926 1.00 91.12 77 GLU A O 1
ATOM 619 N N . MET A 1 78 ? 4.923 -3.059 -5.766 1.00 89.06 78 MET A N 1
ATOM 620 C CA . MET A 1 78 ? 5.308 -3.210 -7.169 1.00 89.06 78 MET A CA 1
ATOM 621 C C . MET A 1 78 ? 6.302 -4.361 -7.308 1.00 89.06 78 MET A C 1
ATOM 623 O O . MET A 1 78 ? 7.317 -4.430 -6.618 1.00 89.06 78 MET A O 1
ATOM 627 N N . GLN A 1 79 ? 6.042 -5.260 -8.255 1.00 87.50 79 GLN A N 1
ATOM 628 C CA . GLN A 1 79 ? 6.929 -6.379 -8.536 1.00 87.50 79 GLN A CA 1
ATOM 629 C C . GLN A 1 79 ? 7.135 -6.530 -10.040 1.00 87.50 79 GLN A C 1
ATOM 631 O O . GLN A 1 79 ? 6.188 -6.697 -10.804 1.00 87.50 79 GLN A O 1
ATOM 636 N N . VAL A 1 80 ? 8.399 -6.485 -10.470 1.00 85.12 80 VAL A N 1
ATOM 637 C CA . VAL A 1 80 ? 8.765 -6.639 -11.889 1.00 85.12 80 VAL A CA 1
ATOM 638 C C . VAL A 1 80 ? 8.912 -8.107 -12.274 1.00 85.12 80 VAL A C 1
ATOM 640 O O . VAL A 1 80 ? 8.502 -8.506 -13.359 1.00 85.12 80 VAL A O 1
ATOM 643 N N . LEU A 1 81 ? 9.518 -8.906 -11.393 1.00 83.12 81 LEU A N 1
ATOM 644 C CA . LEU A 1 81 ? 9.838 -10.308 -11.646 1.00 83.12 81 LEU A CA 1
ATOM 645 C C . LEU A 1 81 ? 8.925 -11.222 -10.841 1.00 83.12 81 LEU A C 1
ATOM 647 O O . LEU A 1 81 ? 8.768 -11.037 -9.634 1.00 83.12 81 LEU A O 1
ATOM 651 N N . GLN A 1 82 ? 8.395 -12.255 -11.485 1.00 78.12 82 GLN A N 1
ATOM 652 C CA . GLN A 1 82 ? 7.651 -13.301 -10.801 1.00 78.12 82 GLN A CA 1
ATOM 653 C C . GLN A 1 82 ? 8.633 -14.207 -10.047 1.00 78.12 82 GLN A C 1
ATOM 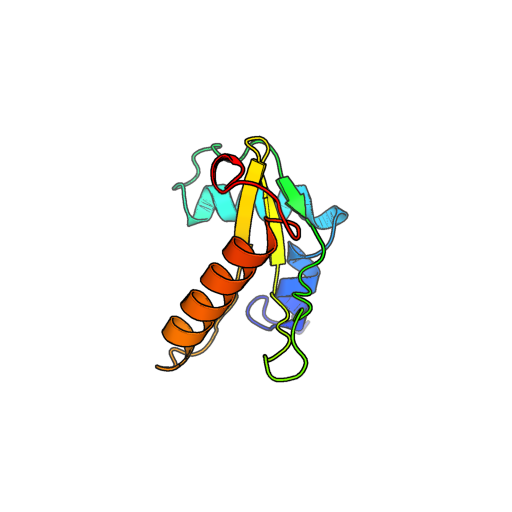655 O O . GLN A 1 82 ? 9.270 -15.079 -10.630 1.00 78.12 82 GLN A O 1
ATOM 660 N N . VAL A 1 83 ? 8.776 -13.966 -8.745 1.00 86.62 83 VAL A N 1
ATOM 661 C CA . VAL A 1 83 ? 9.593 -14.780 -7.837 1.00 86.62 83 VAL A CA 1
ATOM 662 C C . VAL A 1 83 ? 8.685 -15.501 -6.847 1.00 86.62 83 VAL A C 1
ATOM 664 O O . VAL A 1 83 ? 7.724 -14.919 -6.348 1.00 86.62 83 VAL A O 1
ATOM 667 N N . GLU A 1 84 ? 8.985 -16.760 -6.532 1.00 83.25 84 GLU A N 1
ATOM 668 C CA . GLU A 1 84 ? 8.154 -17.586 -5.638 1.00 83.25 84 GLU A CA 1
ATOM 669 C C . GLU A 1 84 ? 7.991 -16.959 -4.238 1.00 83.25 84 GLU A C 1
ATOM 671 O O . GLU A 1 84 ? 6.945 -17.055 -3.596 1.00 83.25 84 GLU A O 1
ATOM 676 N N . SER A 1 85 ? 9.014 -16.237 -3.777 1.00 87.44 85 SER A N 1
ATOM 677 C CA . SER A 1 85 ? 9.011 -15.544 -2.488 1.00 87.44 85 SER A CA 1
ATOM 678 C C . SER A 1 85 ? 8.083 -14.325 -2.433 1.00 87.44 85 SER A C 1
ATOM 680 O O . SER A 1 85 ? 7.788 -13.854 -1.333 1.00 87.44 85 SER A O 1
ATOM 682 N N . PHE A 1 86 ? 7.584 -13.824 -3.571 1.00 88.12 86 PHE A N 1
ATOM 683 C CA . PHE A 1 86 ? 6.744 -12.625 -3.610 1.00 88.12 86 PHE A CA 1
ATOM 684 C C . PHE A 1 86 ? 5.438 -12.823 -2.838 1.00 88.12 86 PHE A C 1
ATOM 686 O O . PHE A 1 86 ? 5.111 -12.018 -1.970 1.00 88.12 86 PHE A O 1
ATOM 693 N N . ALA A 1 87 ? 4.740 -13.938 -3.073 1.00 88.25 87 ALA A N 1
ATOM 694 C CA . ALA A 1 87 ? 3.496 -14.244 -2.368 1.00 88.25 87 ALA A CA 1
ATOM 695 C C . ALA A 1 87 ? 3.708 -14.325 -0.845 1.00 88.25 87 ALA A C 1
ATOM 697 O O . ALA A 1 87 ? 2.911 -13.800 -0.070 1.00 88.25 87 ALA A O 1
ATOM 698 N N . ARG A 1 88 ? 4.832 -14.916 -0.412 1.00 91.31 88 ARG A N 1
ATOM 699 C CA . ARG A 1 88 ? 5.207 -14.998 1.010 1.00 91.31 88 ARG A CA 1
ATOM 700 C C . ARG A 1 88 ? 5.469 -13.611 1.604 1.00 91.31 88 ARG A C 1
ATOM 702 O O . ARG A 1 88 ? 5.056 -13.354 2.731 1.00 91.31 88 ARG A O 1
ATOM 709 N N . ARG A 1 89 ? 6.114 -12.712 0.847 1.00 89.50 89 ARG A N 1
ATOM 710 C CA . ARG A 1 89 ? 6.366 -11.319 1.257 1.00 89.50 89 ARG A CA 1
ATOM 711 C C . ARG A 1 89 ? 5.067 -10.534 1.411 1.00 89.50 89 ARG A C 1
ATOM 713 O O . ARG A 1 89 ? 4.884 -9.893 2.439 1.00 89.50 89 ARG A O 1
ATOM 720 N N . VAL A 1 90 ? 4.169 -10.619 0.428 1.00 90.19 90 VAL A N 1
ATOM 721 C CA . VAL A 1 90 ? 2.863 -9.941 0.471 1.00 90.19 90 VAL A CA 1
ATOM 722 C C . VAL A 1 90 ? 2.059 -10.412 1.681 1.00 90.19 90 VAL A C 1
ATOM 724 O O . VAL A 1 90 ? 1.579 -9.584 2.451 1.00 90.19 90 VAL A O 1
ATOM 727 N N . LEU A 1 91 ? 1.982 -11.729 1.904 1.00 92.31 91 LEU A N 1
ATOM 728 C CA . LEU A 1 91 ? 1.266 -12.287 3.051 1.00 92.31 91 LEU A CA 1
ATOM 729 C C . LEU A 1 91 ? 1.869 -11.832 4.387 1.00 92.31 91 LEU A C 1
ATOM 731 O O . LEU A 1 91 ? 1.132 -11.423 5.282 1.00 92.31 91 LEU A O 1
ATOM 735 N N . TYR A 1 92 ? 3.198 -11.867 4.518 1.00 91.94 92 TYR A N 1
ATOM 736 C CA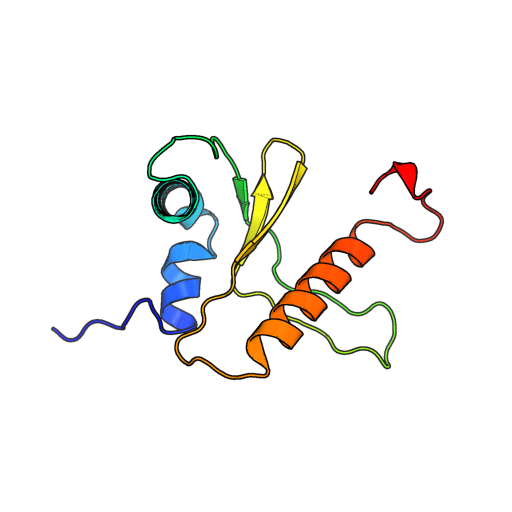 . TYR A 1 92 ? 3.888 -11.397 5.720 1.00 91.94 92 TYR A CA 1
ATOM 737 C C . TYR A 1 92 ? 3.615 -9.910 5.994 1.00 91.94 92 TYR A C 1
ATOM 739 O O . TYR A 1 92 ? 3.229 -9.551 7.106 1.00 91.94 92 TYR A O 1
ATOM 747 N N . ASN A 1 93 ? 3.766 -9.055 4.978 1.00 92.62 93 ASN A N 1
ATOM 748 C CA . ASN A 1 93 ? 3.547 -7.611 5.087 1.00 92.62 93 ASN A CA 1
ATOM 749 C C . ASN A 1 93 ? 2.094 -7.282 5.463 1.00 92.62 93 ASN A C 1
ATOM 751 O O . ASN A 1 93 ? 1.867 -6.421 6.318 1.00 92.62 93 ASN A O 1
ATOM 755 N N . ALA A 1 94 ? 1.126 -7.992 4.873 1.00 92.56 94 ALA A N 1
ATOM 756 C CA . ALA A 1 94 ? -0.294 -7.843 5.177 1.00 92.56 94 ALA A CA 1
ATOM 757 C C . ALA A 1 94 ? -0.625 -8.282 6.610 1.00 92.56 94 ALA A C 1
ATOM 759 O O . ALA A 1 94 ? -1.228 -7.516 7.361 1.00 92.56 94 ALA A O 1
ATOM 760 N N . ALA A 1 95 ? -0.172 -9.469 7.027 1.00 92.31 95 ALA A N 1
ATOM 761 C CA . ALA A 1 95 ? -0.384 -9.964 8.387 1.00 92.31 95 ALA A CA 1
ATOM 762 C C . ALA A 1 95 ? 0.241 -9.030 9.433 1.00 92.31 95 ALA A C 1
ATOM 764 O O . ALA A 1 95 ? -0.383 -8.711 10.447 1.00 92.31 95 ALA A O 1
ATOM 765 N N . LYS A 1 96 ? 1.450 -8.528 9.160 1.00 91.44 96 LYS A N 1
ATOM 766 C CA . LYS A 1 96 ? 2.123 -7.568 10.032 1.00 91.44 96 LYS A CA 1
ATOM 767 C C . LYS A 1 96 ? 1.365 -6.242 10.099 1.00 91.44 96 LYS A C 1
ATOM 769 O O . LYS A 1 96 ? 1.124 -5.759 11.201 1.00 91.44 96 LYS A O 1
ATOM 774 N N . ALA A 1 97 ? 0.941 -5.686 8.960 1.00 91.25 97 ALA A N 1
ATOM 775 C CA . ALA A 1 97 ? 0.145 -4.457 8.925 1.00 91.25 97 ALA A CA 1
ATOM 776 C C . ALA A 1 97 ? -1.129 -4.593 9.753 1.00 91.25 97 ALA A C 1
ATOM 778 O O . ALA A 1 97 ? -1.433 -3.702 10.538 1.00 91.25 97 ALA A O 1
ATOM 779 N N . TYR A 1 98 ? -1.818 -5.725 9.603 1.00 91.12 98 TYR A N 1
ATOM 780 C CA . TYR A 1 98 ? -3.032 -6.028 10.341 1.00 91.12 98 TYR A CA 1
ATOM 781 C C . TYR A 1 98 ? -2.770 -6.117 11.849 1.00 91.12 98 TYR A C 1
ATOM 783 O O . TYR A 1 98 ? -3.476 -5.489 12.631 1.00 91.12 98 TYR A O 1
ATOM 791 N N . SER A 1 99 ? -1.708 -6.818 12.262 1.00 88.62 99 SER A N 1
ATOM 792 C CA . SER A 1 99 ? -1.355 -6.956 13.683 1.00 88.62 99 SER A CA 1
ATOM 793 C C . SER A 1 99 ? -0.950 -5.639 14.354 1.00 88.62 99 SER A C 1
ATOM 795 O O . SER A 1 99 ? -1.143 -5.486 15.555 1.00 88.62 99 SER A O 1
ATOM 797 N N . LEU A 1 100 ? -0.406 -4.688 13.586 1.00 88.50 100 LEU A N 1
ATOM 798 C CA . LEU A 1 100 ? 0.035 -3.381 14.081 1.00 88.50 100 LEU A CA 1
ATOM 799 C C . LEU A 1 100 ? -1.112 -2.371 14.242 1.00 88.50 100 LEU A C 1
ATOM 801 O O . LEU A 1 100 ? -0.860 -1.256 14.689 1.00 88.50 100 LEU A O 1
ATOM 805 N N . GLN A 1 101 ? -2.347 -2.726 13.869 1.00 88.44 101 GLN A N 1
ATOM 806 C CA . GLN A 1 101 ? -3.504 -1.841 14.045 1.00 88.44 101 GLN A CA 1
ATOM 807 C C . GLN A 1 101 ? -3.930 -1.710 15.509 1.00 88.44 101 GLN A C 1
ATOM 809 O O . GLN A 1 101 ? -4.511 -0.693 15.870 1.00 88.44 101 GLN A O 1
ATOM 814 N N . LEU A 1 102 ? -3.625 -2.713 16.339 1.00 88.25 102 LEU A N 1
ATOM 815 C CA . LEU A 1 102 ? -3.951 -2.702 17.760 1.00 88.25 102 LEU A CA 1
ATOM 816 C C . LEU A 1 102 ? -2.765 -2.263 18.617 1.00 88.25 102 LEU A C 1
ATOM 818 O O . LEU A 1 102 ? -1.643 -2.764 18.487 1.00 88.25 102 LEU A O 1
ATOM 822 N N . GLY A 1 103 ? -3.053 -1.391 19.573 1.00 84.12 103 GLY A N 1
ATOM 823 C CA . GLY A 1 103 ? -2.182 -1.078 20.692 1.00 84.12 103 GLY A CA 1
ATOM 824 C C . GLY A 1 103 ? -2.155 -2.181 21.756 1.00 84.12 103 GLY A C 1
ATOM 825 O O . GLY A 1 103 ? -3.006 -3.071 21.832 1.00 84.12 103 GLY A O 1
ATOM 826 N N . LYS A 1 104 ? -1.158 -2.112 22.647 1.00 82.81 104 LYS A N 1
ATOM 827 C CA . LYS A 1 104 ? -1.039 -3.047 23.773 1.00 82.81 104 LYS A CA 1
ATOM 828 C C . LYS A 1 104 ? -2.255 -2.922 24.699 1.00 82.81 104 LYS A C 1
ATOM 830 O O . LYS A 1 104 ? -2.449 -1.885 25.323 1.00 82.81 104 LYS A O 1
ATOM 835 N N . GLY A 1 105 ? -3.000 -4.017 24.853 1.00 85.44 105 GLY A N 1
ATOM 836 C CA . GLY A 1 105 ? -4.162 -4.092 25.744 1.00 85.44 105 GLY A CA 1
ATOM 837 C C . GLY A 1 105 ? -5.486 -3.669 25.103 1.00 85.44 105 GLY A C 1
ATOM 838 O O . GLY A 1 105 ? -6.510 -3.711 25.782 1.00 85.44 105 GLY A O 1
ATOM 839 N N . GLU A 1 106 ? -5.495 -3.303 23.819 1.00 89.75 106 GLU A N 1
ATOM 840 C CA . GLU A 1 106 ? -6.739 -3.058 23.089 1.00 89.75 106 GLU A CA 1
ATOM 841 C C . GLU A 1 106 ? -7.484 -4.365 22.797 1.00 89.75 106 GLU A C 1
ATOM 843 O O . GLU A 1 106 ? -6.892 -5.424 22.577 1.00 89.75 106 GLU A O 1
ATOM 848 N N . GLY A 1 107 ? -8.815 -4.298 22.822 1.00 86.56 107 GLY A N 1
ATOM 849 C CA . GLY A 1 107 ? -9.661 -5.444 22.511 1.00 86.56 107 GLY A CA 1
ATOM 850 C C . GLY A 1 107 ? -9.720 -5.719 21.008 1.00 86.56 107 GLY A C 1
ATOM 851 O O . GLY A 1 107 ? -9.791 -4.798 20.203 1.00 86.56 107 GLY A O 1
ATOM 852 N N . TYR A 1 108 ? -9.822 -6.992 20.624 1.00 88.69 108 TYR A N 1
ATOM 853 C CA . TYR A 1 108 ? -9.897 -7.409 19.214 1.00 88.69 108 TYR A CA 1
ATOM 854 C C . TYR A 1 108 ? -11.111 -6.879 18.435 1.00 88.69 108 TYR A C 1
ATOM 856 O O . TYR A 1 108 ? -11.165 -7.028 17.223 1.00 88.69 108 TYR A O 1
ATOM 864 N N . ARG A 1 109 ? -12.086 -6.258 19.109 1.00 88.88 109 ARG A N 1
ATOM 865 C CA . ARG A 1 109 ? -13.243 -5.612 18.471 1.00 88.88 109 ARG A CA 1
ATOM 866 C C . ARG A 1 109 ? -12.864 -4.355 17.668 1.00 88.88 109 ARG A C 1
ATOM 868 O O . ARG A 1 109 ? -13.698 -3.866 16.918 1.00 88.88 109 ARG A O 1
ATOM 875 N N . TYR A 1 110 ? -11.653 -3.831 17.854 1.00 79.88 110 TYR A N 1
ATOM 876 C CA . TYR A 1 110 ? -11.135 -2.668 17.127 1.00 79.88 110 TYR A CA 1
ATOM 877 C C . TYR A 1 110 ? -10.324 -3.032 15.869 1.00 79.88 110 TYR A C 1
ATOM 879 O O . TYR A 1 110 ? -9.776 -2.131 15.240 1.00 79.88 110 TYR A O 1
ATOM 887 N N . LEU A 1 111 ? -10.231 -4.326 15.525 1.00 77.25 111 LEU A N 1
ATOM 888 C CA . LEU A 1 111 ? -9.683 -4.799 14.248 1.00 77.25 111 LEU A CA 1
ATOM 889 C C . LEU A 1 111 ? -10.714 -4.758 13.121 1.00 77.25 111 LEU A C 1
ATOM 891 O O . LEU A 1 111 ? -11.916 -4.956 13.417 1.00 77.25 111 LEU A O 1
#

Radius of gyration: 15.51 Å; chains: 1; bounding box: 31×33×50 Å